Protein AF-A0A831K9L1-F1 (afdb_monomer_lite)

Structure (mmCIF, N/CA/C/O backbone):
data_AF-A0A831K9L1-F1
#
_entry.id   AF-A0A831K9L1-F1
#
loop_
_atom_site.group_PDB
_atom_site.id
_atom_site.type_symbol
_atom_site.label_atom_id
_atom_site.label_alt_id
_atom_site.label_comp_id
_atom_site.label_asym_id
_atom_site.label_entity_id
_atom_site.label_seq_id
_atom_site.pdbx_PDB_ins_code
_atom_site.Cartn_x
_atom_site.Cartn_y
_atom_site.Cartn_z
_atom_site.occupancy
_atom_site.B_iso_or_equiv
_atom_site.auth_seq_id
_atom_site.auth_comp_id
_atom_site.auth_asym_id
_atom_site.auth_atom_id
_atom_site.pdbx_PDB_model_num
ATOM 1 N N . MET A 1 1 ? 46.154 -6.814 -54.212 1.00 63.78 1 MET A N 1
ATOM 2 C CA . MET A 1 1 ? 44.771 -6.481 -54.622 1.00 63.78 1 MET A CA 1
ATOM 3 C C . MET A 1 1 ? 43.737 -7.331 -53.879 1.00 63.78 1 MET A C 1
ATOM 5 O O . MET A 1 1 ? 42.925 -6.757 -53.176 1.00 63.78 1 MET A O 1
ATOM 9 N N . VAL A 1 2 ? 43.820 -8.670 -53.921 1.00 60.53 2 VAL A N 1
ATOM 10 C CA . VAL A 1 2 ? 42.860 -9.594 -53.265 1.00 60.53 2 VAL A CA 1
ATOM 11 C C . VAL A 1 2 ? 42.753 -9.424 -51.738 1.00 60.53 2 VAL A C 1
ATOM 13 O O . VAL A 1 2 ? 41.649 -9.370 -51.211 1.00 60.53 2 VAL A O 1
ATOM 16 N N . LEU A 1 3 ? 43.874 -9.252 -51.026 1.00 66.88 3 LEU A N 1
ATOM 17 C CA . LEU A 1 3 ? 43.875 -9.026 -49.567 1.00 66.88 3 LEU A CA 1
ATOM 18 C C . LEU A 1 3 ? 43.180 -7.718 -49.149 1.00 66.88 3 LEU A C 1
ATOM 20 O O . LEU A 1 3 ? 42.588 -7.650 -48.077 1.00 66.88 3 LEU A O 1
ATOM 24 N N . LYS A 1 4 ? 43.228 -6.690 -50.005 1.00 64.75 4 LYS A N 1
ATOM 25 C CA . LYS A 1 4 ? 42.606 -5.388 -49.737 1.00 64.75 4 LYS A CA 1
ATOM 26 C C . LYS A 1 4 ? 41.083 -5.471 -49.885 1.00 64.75 4 LYS A C 1
ATOM 28 O O . LYS A 1 4 ? 40.369 -5.024 -49.001 1.00 64.75 4 LYS A O 1
ATOM 33 N N . LEU A 1 5 ? 40.617 -6.168 -50.925 1.00 68.31 5 LEU A N 1
ATOM 34 C CA . LEU A 1 5 ? 39.196 -6.454 -51.154 1.00 68.31 5 LEU A CA 1
ATOM 35 C C . LEU A 1 5 ? 38.582 -7.309 -50.032 1.00 68.31 5 LEU A C 1
ATOM 37 O O . LEU A 1 5 ? 37.472 -7.035 -49.591 1.00 68.31 5 LEU A O 1
ATOM 41 N N . PHE A 1 6 ? 39.312 -8.313 -49.529 1.00 69.25 6 PHE A N 1
ATOM 42 C CA . PHE A 1 6 ? 38.862 -9.119 -48.386 1.00 69.25 6 PHE A CA 1
ATOM 43 C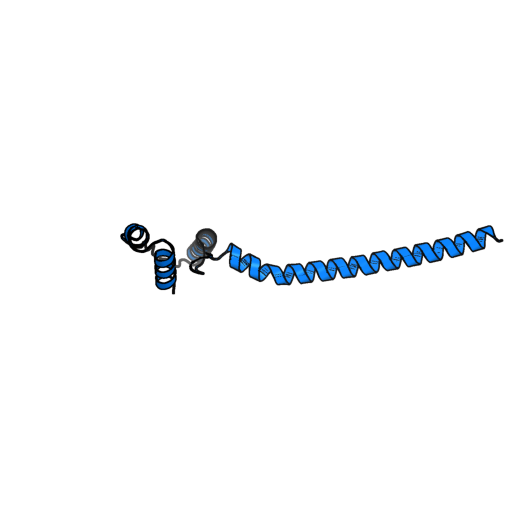 C . PHE A 1 6 ? 38.783 -8.302 -47.088 1.00 69.25 6 PHE A C 1
ATOM 45 O O . PHE A 1 6 ? 37.815 -8.434 -46.343 1.00 69.25 6 PHE A O 1
ATOM 52 N N . SER A 1 7 ? 39.772 -7.443 -46.821 1.00 72.50 7 SER A N 1
ATOM 53 C CA . SER A 1 7 ? 39.776 -6.564 -45.644 1.00 72.50 7 SER A CA 1
ATOM 54 C C . SER A 1 7 ? 38.634 -5.548 -45.685 1.00 72.50 7 SER A C 1
ATOM 56 O O . SER A 1 7 ? 37.991 -5.332 -44.663 1.00 72.50 7 SER A O 1
ATOM 58 N N . GLU A 1 8 ? 38.359 -4.949 -46.845 1.00 76.25 8 GLU A N 1
ATOM 59 C CA . GLU A 1 8 ? 37.259 -3.992 -47.035 1.00 76.25 8 GLU A CA 1
ATOM 60 C C . GLU A 1 8 ? 35.899 -4.681 -46.820 1.00 76.25 8 GLU A C 1
ATOM 62 O O . GLU A 1 8 ? 35.140 -4.262 -45.951 1.00 76.25 8 GLU A O 1
ATOM 67 N N . ALA A 1 9 ? 35.656 -5.835 -47.454 1.00 74.62 9 ALA A N 1
ATOM 68 C CA . ALA A 1 9 ? 34.416 -6.601 -47.269 1.00 74.62 9 ALA A CA 1
ATOM 69 C C . ALA A 1 9 ? 34.208 -7.106 -45.821 1.00 74.62 9 ALA A C 1
ATOM 71 O O . ALA A 1 9 ? 33.085 -7.153 -45.308 1.00 74.62 9 ALA A O 1
ATOM 72 N N . THR A 1 10 ? 35.291 -7.471 -45.127 1.00 79.44 10 THR A N 1
ATOM 73 C CA . THR A 1 10 ? 35.223 -7.872 -43.709 1.00 79.44 10 THR A CA 1
ATOM 74 C C . THR A 1 10 ? 34.925 -6.666 -42.813 1.00 79.44 10 THR A C 1
ATOM 76 O O . THR A 1 10 ? 34.155 -6.773 -41.865 1.00 79.44 10 THR A O 1
ATOM 79 N N . THR A 1 11 ? 35.477 -5.494 -43.132 1.00 82.56 11 THR A N 1
ATOM 80 C CA . THR A 1 11 ? 35.218 -4.255 -42.380 1.00 82.56 11 THR A CA 1
ATOM 81 C C . THR A 1 11 ? 33.770 -3.795 -42.555 1.00 82.56 11 THR A C 1
ATOM 83 O O . THR A 1 11 ? 33.127 -3.444 -41.570 1.00 82.56 11 THR A O 1
ATOM 86 N N . ASP A 1 12 ? 33.222 -3.886 -43.768 1.00 86.00 12 ASP A N 1
ATOM 87 C CA . ASP A 1 12 ? 31.831 -3.518 -44.058 1.00 86.00 12 ASP A CA 1
ATOM 88 C C . ASP A 1 12 ? 30.823 -4.422 -43.332 1.00 86.00 12 ASP A C 1
ATOM 90 O O . ASP A 1 12 ? 29.833 -3.949 -42.774 1.00 86.00 12 ASP A O 1
ATOM 94 N N . SER A 1 13 ? 31.092 -5.730 -43.277 1.00 85.94 13 SER A N 1
ATOM 95 C CA . SER A 1 13 ? 30.246 -6.686 -42.546 1.00 85.94 13 SER A CA 1
ATOM 96 C C . SER A 1 13 ? 30.338 -6.531 -41.021 1.00 85.94 13 SER A C 1
ATOM 98 O O . SER A 1 13 ? 29.322 -6.663 -40.330 1.00 85.94 13 SER A O 1
ATOM 100 N N . LEU A 1 14 ? 31.512 -6.184 -40.482 1.00 91.75 14 LEU A N 1
ATOM 101 C CA . LEU A 1 14 ? 31.681 -5.834 -39.066 1.00 91.75 14 LEU A CA 1
ATOM 102 C C . LEU A 1 14 ? 30.947 -4.538 -38.711 1.00 91.75 14 LEU A C 1
ATOM 104 O O . LEU A 1 14 ? 30.264 -4.480 -37.689 1.00 91.75 14 LEU A O 1
ATOM 108 N N . LEU A 1 15 ? 31.045 -3.525 -39.572 1.00 90.88 15 LEU A N 1
ATOM 109 C CA . LEU A 1 15 ? 30.371 -2.244 -39.397 1.00 90.88 15 LEU A CA 1
ATOM 110 C C . LEU A 1 15 ? 28.846 -2.419 -39.413 1.00 90.88 15 LEU A C 1
ATOM 112 O O . LEU A 1 15 ? 28.147 -1.898 -38.545 1.00 90.88 15 LEU A O 1
ATOM 116 N N . LEU A 1 16 ? 28.338 -3.216 -40.352 1.00 92.31 16 LEU A N 1
ATOM 117 C CA . LEU A 1 16 ? 26.925 -3.566 -40.429 1.00 92.31 16 LEU A CA 1
ATOM 118 C C . LEU A 1 16 ? 26.457 -4.301 -39.163 1.00 92.31 16 LEU A C 1
ATOM 120 O O . LEU A 1 16 ? 25.423 -3.954 -38.595 1.00 92.31 16 LEU A O 1
ATOM 124 N N . THR A 1 17 ? 27.240 -5.273 -38.685 1.00 92.06 17 THR A N 1
ATOM 125 C CA . THR A 1 17 ? 26.936 -6.016 -37.451 1.00 92.06 17 THR A CA 1
ATOM 126 C C . THR A 1 17 ? 26.892 -5.089 -36.236 1.00 92.06 17 THR A C 1
ATOM 128 O O . THR A 1 17 ? 25.947 -5.168 -35.455 1.00 92.06 17 THR A O 1
ATOM 131 N N . TYR A 1 18 ? 27.855 -4.172 -36.111 1.00 96.06 18 TYR A N 1
ATOM 132 C CA . TYR A 1 18 ? 27.898 -3.176 -35.039 1.00 96.06 18 TYR A CA 1
ATOM 133 C C . TYR A 1 18 ? 26.651 -2.282 -35.036 1.00 96.06 18 TYR A C 1
ATOM 135 O O . TYR A 1 18 ? 25.995 -2.134 -34.004 1.00 96.06 18 TYR A O 1
ATOM 143 N N . TYR A 1 19 ? 26.261 -1.748 -36.199 1.00 96.69 19 TYR A N 1
ATOM 144 C CA . TYR A 1 19 ? 25.045 -0.940 -36.311 1.00 96.69 19 TYR A CA 1
ATOM 145 C C . TYR A 1 19 ? 23.783 -1.725 -35.941 1.00 96.69 19 TYR A C 1
ATOM 147 O O . TYR A 1 19 ? 22.910 -1.186 -35.259 1.00 96.69 19 TYR A O 1
ATOM 155 N N . TYR A 1 20 ? 23.690 -3.001 -36.328 1.00 96.50 20 TYR A N 1
ATOM 156 C CA . TYR A 1 20 ? 22.570 -3.854 -35.931 1.00 96.50 20 TYR A CA 1
ATOM 157 C C . TYR A 1 20 ? 22.532 -4.107 -34.421 1.00 96.50 20 TYR A C 1
ATOM 159 O O . TYR A 1 20 ? 21.457 -4.020 -33.825 1.00 96.50 20 TYR A O 1
ATOM 167 N N . THR A 1 21 ? 23.671 -4.387 -33.781 1.00 95.44 21 THR A N 1
ATOM 168 C CA . THR A 1 21 ? 23.715 -4.613 -32.328 1.00 95.44 21 THR A CA 1
ATOM 169 C C . THR A 1 21 ? 23.391 -3.352 -31.536 1.00 95.44 21 THR A C 1
ATOM 171 O O . THR A 1 21 ? 22.638 -3.431 -30.567 1.00 95.44 21 THR A O 1
ATOM 174 N N . GLU A 1 22 ? 23.880 -2.187 -31.967 1.00 95.50 22 GLU A N 1
ATOM 175 C CA . GLU A 1 22 ? 23.555 -0.895 -31.351 1.00 95.50 22 GLU A CA 1
ATOM 176 C C . GLU A 1 22 ? 22.058 -0.599 -31.459 1.00 95.50 22 GLU A C 1
ATOM 178 O O . GLU A 1 22 ? 21.395 -0.275 -30.472 1.00 95.50 22 GLU A O 1
ATOM 183 N N . PHE A 1 23 ? 21.486 -0.801 -32.646 1.00 97.38 23 PHE A N 1
ATOM 184 C CA . PHE A 1 23 ? 20.066 -0.574 -32.880 1.00 97.38 23 PHE A CA 1
ATOM 185 C C . PHE A 1 23 ? 19.173 -1.491 -32.028 1.00 97.38 23 PHE A C 1
ATOM 187 O O . PHE A 1 23 ? 18.242 -1.020 -31.373 1.00 97.38 23 PHE A O 1
ATOM 194 N N . ILE A 1 24 ? 19.481 -2.792 -31.979 1.00 97.50 24 ILE A N 1
ATOM 195 C CA . ILE A 1 24 ? 18.756 -3.762 -31.141 1.00 97.50 24 ILE A CA 1
ATOM 196 C C . ILE A 1 24 ? 18.882 -3.404 -29.658 1.00 97.50 24 ILE A C 1
ATOM 198 O O . ILE A 1 24 ? 17.904 -3.500 -28.913 1.00 97.50 24 ILE A O 1
ATOM 202 N N . THR A 1 25 ? 20.066 -2.972 -29.226 1.00 96.69 25 THR A N 1
ATOM 203 C CA . THR A 1 25 ? 20.322 -2.580 -27.838 1.00 96.69 25 THR A CA 1
ATOM 204 C C . THR A 1 25 ? 19.480 -1.366 -27.453 1.00 96.69 25 THR A C 1
ATOM 206 O O . THR A 1 25 ? 18.793 -1.405 -26.433 1.00 96.69 25 THR A O 1
ATOM 209 N N . LEU A 1 26 ? 19.434 -0.330 -28.296 1.00 97.31 26 LEU A N 1
ATOM 210 C CA . LEU A 1 26 ? 18.607 0.860 -28.070 1.00 97.31 26 LEU A CA 1
ATOM 211 C C . LEU A 1 26 ? 17.116 0.523 -27.958 1.00 97.31 26 LEU A C 1
ATOM 213 O O . LEU A 1 26 ? 16.450 0.984 -27.028 1.00 97.31 26 LEU A O 1
ATOM 217 N N . ILE A 1 27 ? 16.598 -0.317 -28.861 1.00 97.69 27 ILE A N 1
ATOM 218 C CA . ILE A 1 27 ? 15.203 -0.776 -28.797 1.00 97.69 27 ILE A CA 1
ATOM 219 C C . ILE A 1 27 ? 14.954 -1.558 -27.508 1.00 97.69 27 ILE A C 1
ATOM 221 O O . ILE A 1 27 ? 13.952 -1.324 -26.835 1.00 97.69 27 ILE A O 1
ATOM 225 N N . SER A 1 28 ? 15.865 -2.461 -27.144 1.00 97.06 28 SER A N 1
ATOM 226 C CA . SER A 1 28 ? 15.732 -3.291 -25.944 1.00 97.06 28 SER A CA 1
ATOM 227 C C . SER A 1 28 ? 15.711 -2.443 -24.671 1.00 97.06 28 SER A C 1
ATOM 229 O O . SER A 1 28 ? 14.852 -2.659 -23.820 1.00 97.06 28 SER A O 1
ATOM 231 N N . PHE A 1 29 ? 16.588 -1.438 -24.555 1.00 97.00 29 PHE A N 1
ATOM 232 C CA . PHE A 1 29 ? 16.586 -0.496 -23.430 1.00 97.00 29 PHE A CA 1
ATOM 233 C C . PHE A 1 29 ? 15.311 0.350 -23.375 1.00 97.00 29 PHE A C 1
ATOM 235 O O . PHE A 1 29 ? 14.727 0.498 -22.301 1.00 97.00 29 PHE A O 1
ATOM 242 N N . GLY A 1 30 ? 14.852 0.876 -24.516 1.00 96.00 30 GLY A N 1
ATOM 243 C CA . GLY A 1 30 ? 13.613 1.652 -24.589 1.00 96.00 30 GLY A CA 1
ATOM 244 C C . GLY A 1 30 ? 12.383 0.828 -24.203 1.00 96.00 30 GLY A C 1
ATOM 245 O O . GLY A 1 30 ? 11.567 1.269 -23.392 1.00 96.00 30 GLY A O 1
ATOM 246 N N . LEU A 1 31 ? 12.283 -0.400 -24.720 1.00 96.00 31 LEU A N 1
ATOM 247 C CA . LEU A 1 31 ? 11.211 -1.332 -24.382 1.00 96.00 31 LEU A CA 1
ATOM 248 C C . LEU A 1 31 ? 11.261 -1.722 -22.901 1.00 96.00 31 LEU A C 1
ATOM 250 O O . LEU A 1 31 ? 10.230 -1.713 -22.235 1.00 96.00 31 LEU A O 1
ATOM 254 N N . PHE A 1 32 ? 12.447 -2.019 -22.369 1.00 94.62 32 PHE A N 1
ATOM 255 C CA . PHE A 1 32 ? 12.623 -2.353 -20.958 1.00 94.62 32 PHE A CA 1
ATOM 256 C C . PHE A 1 32 ? 12.198 -1.202 -20.038 1.00 94.62 32 PHE A C 1
ATOM 258 O O . PHE A 1 32 ? 11.444 -1.425 -19.093 1.00 94.62 32 PHE A O 1
ATOM 265 N N . GLY A 1 33 ? 12.610 0.032 -20.344 1.00 92.75 3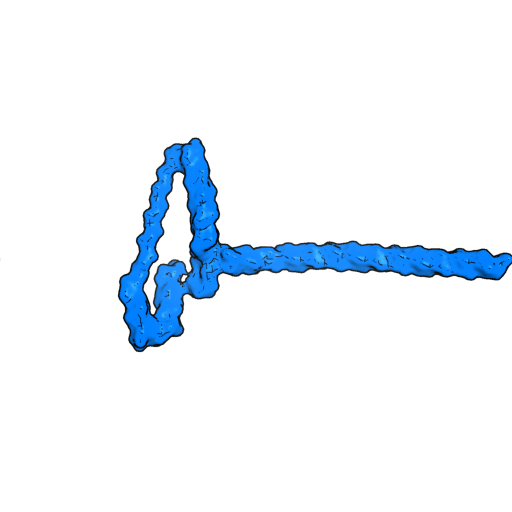3 GLY A N 1
ATOM 266 C CA . GLY A 1 33 ? 12.190 1.219 -19.597 1.00 92.75 33 GLY A CA 1
ATOM 267 C C . GLY A 1 33 ? 10.675 1.438 -19.640 1.00 92.75 33 GLY A C 1
ATOM 268 O O . GLY A 1 33 ? 10.063 1.696 -18.605 1.00 92.75 33 GLY A O 1
ATOM 269 N N . TYR A 1 34 ? 10.054 1.265 -20.810 1.00 92.88 34 TYR A N 1
ATOM 270 C CA . TYR A 1 34 ? 8.600 1.355 -20.964 1.00 92.88 34 TYR A CA 1
ATOM 271 C C . TYR A 1 34 ? 7.858 0.283 -20.149 1.00 92.88 34 TYR A C 1
ATOM 273 O O . TYR A 1 34 ? 6.921 0.601 -19.418 1.00 92.88 34 TYR A O 1
ATOM 281 N N . LEU A 1 35 ? 8.305 -0.976 -20.217 1.00 91.06 35 LEU A N 1
ATOM 282 C CA . LEU A 1 35 ? 7.718 -2.079 -19.452 1.00 91.06 35 LEU A CA 1
ATOM 283 C C . LEU A 1 35 ? 7.857 -1.863 -17.941 1.00 91.06 35 LEU A C 1
ATOM 285 O O . LEU A 1 35 ? 6.899 -2.081 -17.203 1.00 91.06 35 LEU A O 1
ATOM 289 N N . LEU A 1 36 ? 9.016 -1.391 -17.473 1.00 87.81 36 LEU A N 1
ATOM 290 C CA . LEU A 1 36 ? 9.207 -1.040 -16.066 1.00 87.81 36 LEU A CA 1
ATOM 291 C C . LEU A 1 36 ? 8.256 0.074 -15.617 1.00 87.81 36 LEU A C 1
ATOM 293 O O . LEU A 1 36 ? 7.650 -0.050 -14.554 1.00 87.81 36 LEU A O 1
ATOM 297 N N . GLY A 1 37 ? 8.077 1.112 -16.440 1.00 85.88 37 GLY A N 1
ATOM 298 C CA . GLY A 1 37 ? 7.152 2.215 -16.162 1.00 85.88 37 GLY A CA 1
ATOM 299 C C . GLY A 1 37 ? 5.688 1.775 -16.035 1.00 85.88 37 GLY A C 1
ATOM 300 O O . GLY A 1 37 ? 4.938 2.322 -15.230 1.00 85.88 37 GLY A O 1
ATOM 301 N N . LEU A 1 38 ? 5.275 0.736 -16.766 1.00 84.38 38 LEU A N 1
ATOM 302 C CA . LEU A 1 38 ? 3.941 0.145 -16.606 1.00 84.38 38 LEU A CA 1
ATOM 303 C C . LEU A 1 38 ? 3.792 -0.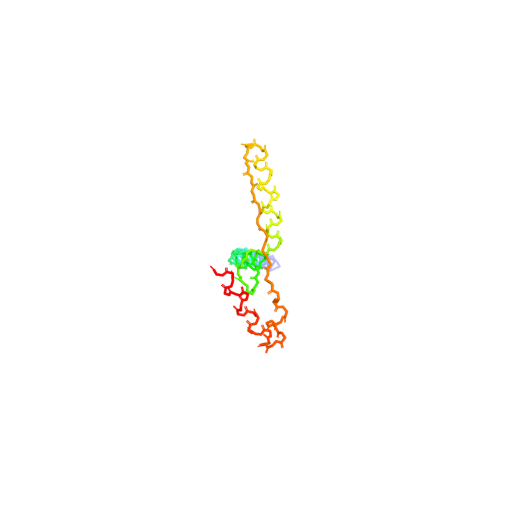647 -15.297 1.00 84.38 38 LEU A C 1
ATOM 305 O O . LEU A 1 38 ? 2.690 -0.773 -14.766 1.00 84.38 38 LEU A O 1
ATOM 309 N N . HIS A 1 39 ? 4.882 -1.200 -14.765 1.00 80.50 39 HIS A N 1
ATOM 310 C CA . HIS A 1 39 ? 4.848 -1.995 -13.538 1.00 80.50 39 HIS A CA 1
ATOM 311 C C . HIS A 1 39 ? 4.984 -1.162 -12.261 1.00 80.50 39 HIS A C 1
ATOM 313 O O . HIS A 1 39 ? 4.605 -1.650 -11.193 1.00 80.50 39 HIS A O 1
ATOM 319 N N . THR A 1 40 ? 5.453 0.085 -12.351 1.00 78.12 40 THR A N 1
ATOM 320 C CA . THR A 1 40 ? 5.605 0.972 -11.189 1.00 78.12 40 THR A CA 1
ATOM 321 C C . THR A 1 40 ? 4.291 1.237 -10.463 1.00 78.12 40 THR A C 1
ATOM 323 O O . THR A 1 40 ? 4.262 1.090 -9.248 1.00 78.12 40 THR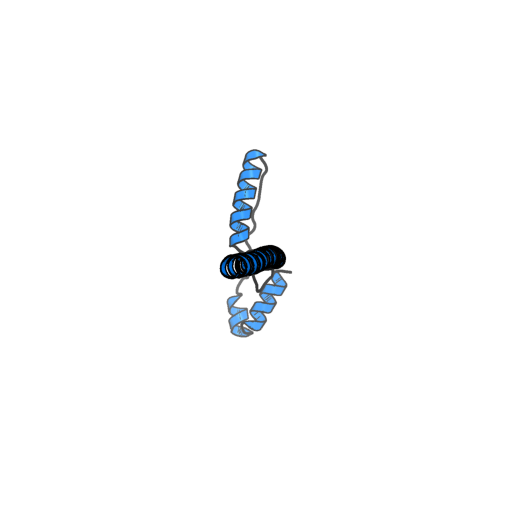 A O 1
ATOM 326 N N . GLU A 1 41 ? 3.179 1.491 -11.162 1.00 72.56 41 GLU A N 1
ATOM 327 C CA . GLU A 1 41 ? 1.888 1.769 -10.501 1.00 72.56 41 GLU A CA 1
ATOM 328 C C . GLU A 1 41 ? 1.412 0.599 -9.631 1.00 72.56 41 GLU A C 1
ATOM 330 O O . GLU A 1 41 ? 0.907 0.771 -8.521 1.00 72.56 41 GLU A O 1
ATOM 335 N N . LYS A 1 42 ? 1.602 -0.630 -10.120 1.00 73.44 42 LYS A N 1
ATOM 336 C CA . LYS A 1 42 ? 1.184 -1.835 -9.400 1.00 73.44 42 LYS A CA 1
ATOM 337 C C . LYS A 1 42 ? 2.099 -2.126 -8.214 1.00 73.44 42 LYS A C 1
ATOM 339 O O . LYS A 1 42 ? 1.625 -2.603 -7.184 1.00 73.44 42 LYS A O 1
ATOM 344 N N . ILE A 1 43 ? 3.392 -1.836 -8.359 1.00 76.75 43 ILE A N 1
ATOM 345 C CA . ILE A 1 43 ? 4.369 -1.943 -7.273 1.00 76.75 43 ILE A CA 1
ATOM 346 C C . ILE A 1 43 ? 4.059 -0.908 -6.194 1.00 76.75 43 ILE A C 1
ATOM 348 O O . ILE A 1 43 ? 3.998 -1.279 -5.028 1.00 76.75 43 ILE A O 1
ATOM 352 N N . GLU A 1 44 ? 3.790 0.343 -6.563 1.00 76.75 44 GLU A N 1
ATOM 353 C CA . GLU A 1 44 ? 3.401 1.395 -5.623 1.00 76.75 44 GLU A CA 1
ATOM 354 C C . GLU A 1 44 ? 2.111 1.033 -4.890 1.00 76.75 44 GLU A C 1
ATOM 356 O O . GLU A 1 44 ? 2.058 1.092 -3.662 1.00 76.75 44 GLU A O 1
ATOM 361 N N . PHE A 1 45 ? 1.090 0.562 -5.610 1.00 76.12 45 PHE A N 1
ATOM 362 C CA . PHE A 1 45 ? -0.150 0.116 -4.984 1.00 76.12 45 PHE A CA 1
ATOM 363 C C . PHE A 1 45 ? 0.103 -0.972 -3.929 1.00 76.12 45 PHE A C 1
ATOM 365 O O . PHE A 1 45 ? -0.368 -0.854 -2.801 1.00 76.12 45 PHE A O 1
ATOM 372 N N . LEU A 1 46 ? 0.883 -2.007 -4.259 1.00 79.00 46 LEU A N 1
ATOM 373 C CA . LEU A 1 46 ? 1.187 -3.110 -3.339 1.00 79.00 46 LEU A CA 1
ATOM 374 C C . LEU A 1 46 ? 2.149 -2.716 -2.208 1.00 79.00 46 LEU A C 1
ATOM 376 O O . LEU A 1 46 ? 2.082 -3.294 -1.126 1.00 79.00 46 LEU A O 1
ATOM 380 N N . ALA A 1 47 ? 3.039 -1.753 -2.442 1.00 87.00 47 ALA A N 1
ATOM 381 C CA . ALA A 1 47 ? 3.990 -1.267 -1.448 1.00 87.00 47 ALA A CA 1
ATOM 382 C C . ALA A 1 47 ? 3.326 -0.358 -0.407 1.00 87.00 47 ALA A C 1
ATOM 384 O O . ALA A 1 47 ? 3.760 -0.327 0.744 1.00 87.00 47 ALA A O 1
ATOM 385 N N . LEU A 1 48 ? 2.271 0.366 -0.792 1.00 92.50 48 LEU A N 1
ATOM 386 C CA . LEU A 1 48 ? 1.615 1.357 0.063 1.00 92.50 48 LEU A CA 1
ATOM 387 C C . LEU A 1 48 ? 0.330 0.849 0.721 1.00 92.50 48 LEU A C 1
ATOM 389 O O . LEU A 1 48 ? -0.144 1.463 1.679 1.00 92.50 48 LEU A O 1
ATOM 393 N N . ARG A 1 49 ? -0.252 -0.250 0.234 1.00 94.00 49 ARG A N 1
ATOM 394 C CA . ARG A 1 49 ? -1.557 -0.750 0.685 1.00 94.00 49 ARG A CA 1
ATOM 395 C C . ARG A 1 49 ? -1.435 -2.084 1.415 1.00 94.00 49 ARG A C 1
ATOM 397 O O . ARG A 1 49 ? -0.602 -2.922 1.083 1.00 94.00 49 ARG A O 1
ATOM 404 N N . ASP A 1 50 ? -2.272 -2.283 2.425 1.00 94.44 50 ASP A N 1
ATOM 405 C CA . ASP A 1 50 ? -2.463 -3.577 3.069 1.00 94.44 50 ASP A CA 1
ATOM 406 C C . ASP A 1 50 ? -3.219 -4.527 2.127 1.00 94.44 50 ASP A C 1
ATOM 408 O O . ASP A 1 50 ? -4.239 -4.166 1.540 1.00 94.44 50 ASP A O 1
ATOM 412 N N . LYS A 1 51 ? -2.718 -5.755 1.969 1.00 91.56 51 LYS A N 1
ATOM 413 C CA . LYS A 1 51 ? -3.242 -6.713 0.982 1.00 91.56 51 LYS A CA 1
ATOM 414 C C . LYS A 1 51 ? -4.633 -7.241 1.346 1.00 91.56 51 LYS A C 1
ATOM 416 O O . LYS A 1 51 ? -5.375 -7.641 0.450 1.00 91.56 51 LYS A O 1
ATOM 421 N N . LEU A 1 52 ? -4.961 -7.301 2.637 1.00 94.25 52 LEU A N 1
ATOM 422 C CA . LEU A 1 52 ? -6.231 -7.846 3.102 1.00 94.25 52 LEU A CA 1
ATOM 423 C C . LEU A 1 52 ? -7.354 -6.817 2.954 1.00 94.25 52 LEU A C 1
ATOM 425 O O . LEU A 1 52 ? -8.404 -7.144 2.410 1.00 94.25 52 LEU A O 1
ATOM 429 N N . THR A 1 53 ? -7.115 -5.596 3.426 1.00 94.81 53 THR A N 1
ATOM 430 C CA . THR A 1 53 ? -8.127 -4.535 3.549 1.00 94.81 53 THR A CA 1
ATOM 431 C C . THR A 1 53 ? -8.104 -3.524 2.405 1.00 94.81 53 THR A C 1
ATOM 433 O O . THR A 1 53 ? -9.085 -2.826 2.184 1.00 94.81 53 THR A O 1
ATOM 436 N N . GLY A 1 54 ? -6.990 -3.398 1.679 1.00 92.31 54 GLY A N 1
ATOM 437 C CA . GLY A 1 54 ? -6.811 -2.348 0.675 1.00 92.31 54 GLY A CA 1
ATOM 438 C C . GLY A 1 54 ? -6.651 -0.941 1.267 1.00 92.31 54 GLY A C 1
ATOM 439 O O . GLY A 1 54 ? -6.581 0.031 0.515 1.00 92.31 54 GLY A O 1
ATOM 440 N N . LEU A 1 55 ? -6.563 -0.787 2.591 1.0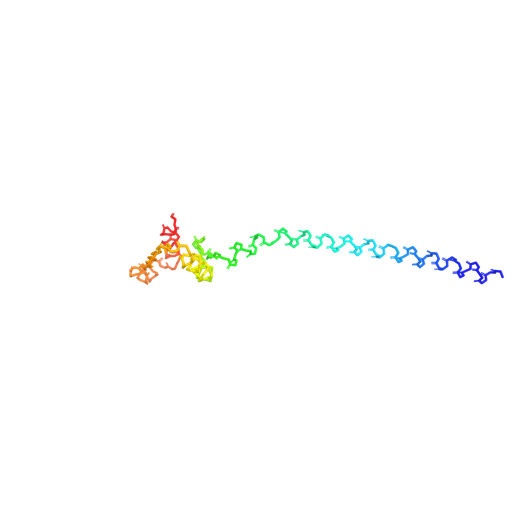0 94.50 55 LEU A N 1
ATOM 441 C CA . LEU A 1 55 ? -6.224 0.488 3.228 1.00 94.50 55 LEU A CA 1
ATOM 442 C C . LEU A 1 55 ? -4.737 0.797 3.070 1.00 94.50 55 LEU A C 1
ATOM 444 O O . LEU A 1 55 ? -3.941 -0.082 2.747 1.00 94.50 55 LEU A O 1
ATOM 448 N N . TYR A 1 56 ? -4.339 2.051 3.289 1.00 95.19 56 TYR A N 1
ATOM 449 C CA . TYR A 1 56 ? -2.916 2.367 3.383 1.00 95.19 56 TYR A CA 1
ATOM 450 C C . TYR A 1 56 ? -2.289 1.630 4.563 1.00 95.19 56 TYR A C 1
ATOM 452 O O . TYR A 1 56 ? -2.845 1.593 5.660 1.00 95.19 56 TYR A O 1
ATOM 460 N N . ASN A 1 57 ? -1.120 1.048 4.334 1.00 95.06 57 ASN A N 1
ATOM 461 C CA . ASN A 1 57 ? -0.414 0.323 5.370 1.00 95.06 57 ASN A CA 1
ATOM 462 C C . ASN A 1 57 ? 0.278 1.283 6.354 1.00 95.06 57 ASN A C 1
ATOM 464 O O . ASN A 1 57 ? 0.358 2.502 6.167 1.00 95.06 57 ASN A O 1
ATOM 468 N N . ARG A 1 58 ? 0.823 0.703 7.426 1.00 94.19 58 ARG A N 1
ATOM 469 C CA . ARG A 1 58 ? 1.531 1.451 8.470 1.00 94.19 58 ARG A CA 1
ATOM 470 C C . ARG A 1 58 ? 2.729 2.240 7.936 1.00 94.19 58 ARG A C 1
ATOM 472 O O . ARG A 1 58 ? 3.023 3.303 8.472 1.00 94.19 58 ARG A O 1
ATOM 479 N N . HIS A 1 59 ? 3.429 1.721 6.929 1.00 92.62 59 HIS A N 1
ATOM 480 C CA . HIS A 1 59 ? 4.601 2.385 6.364 1.00 92.62 59 HIS A CA 1
ATOM 481 C C . HIS A 1 59 ? 4.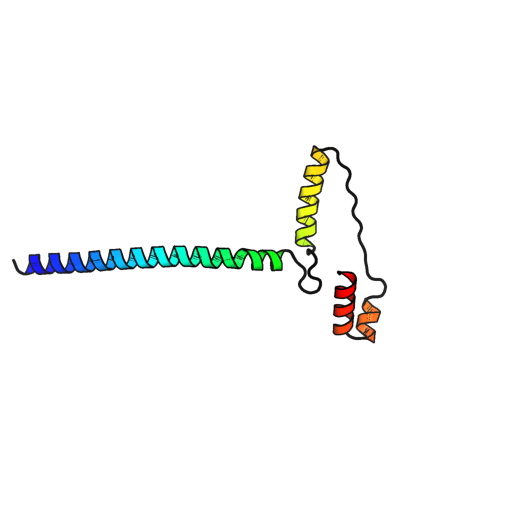203 3.701 5.690 1.00 92.62 59 HIS A C 1
ATOM 483 O O . HIS A 1 59 ? 4.714 4.748 6.082 1.00 92.62 59 HIS A O 1
ATOM 489 N N . TYR A 1 60 ? 3.198 3.665 4.811 1.00 94.69 60 TYR A N 1
ATOM 490 C CA . TYR A 1 60 ? 2.637 4.870 4.202 1.00 94.69 60 TYR A CA 1
ATOM 491 C C . TYR A 1 60 ? 2.134 5.868 5.253 1.00 94.69 60 TYR A C 1
ATOM 493 O O . TYR A 1 60 ? 2.404 7.063 5.153 1.00 94.69 60 TYR A O 1
ATOM 501 N N . LEU A 1 61 ? 1.419 5.393 6.284 1.00 94.94 61 LEU A N 1
ATOM 502 C CA . LEU A 1 61 ? 0.888 6.264 7.337 1.00 94.94 61 LEU A CA 1
ATOM 503 C C . LEU A 1 61 ? 1.995 7.068 8.033 1.00 94.94 61 LEU A C 1
ATOM 505 O O . LEU A 1 61 ? 1.813 8.260 8.271 1.00 94.94 61 LEU A O 1
ATOM 509 N N . ILE A 1 62 ? 3.123 6.434 8.364 1.00 94.75 62 ILE A N 1
ATOM 510 C CA . ILE A 1 62 ? 4.241 7.102 9.045 1.00 94.75 62 ILE A CA 1
ATOM 511 C C . ILE A 1 62 ? 4.826 8.201 8.156 1.00 94.75 62 ILE A C 1
ATOM 513 O O . ILE A 1 62 ? 4.913 9.348 8.593 1.00 94.75 62 ILE A O 1
ATOM 517 N N . GLU A 1 63 ? 5.150 7.882 6.903 1.00 94.31 63 GLU A N 1
ATOM 518 C CA . GLU A 1 63 ? 5.716 8.854 5.958 1.00 94.31 63 GLU A CA 1
ATOM 519 C C . GLU A 1 63 ? 4.764 10.030 5.716 1.00 94.31 63 GLU A C 1
ATOM 521 O O . GLU A 1 63 ? 5.153 11.203 5.735 1.00 94.31 63 GLU A O 1
ATOM 526 N N . TYR A 1 64 ? 3.477 9.726 5.549 1.00 94.25 64 TYR A N 1
ATOM 527 C CA . TYR A 1 64 ? 2.460 10.737 5.318 1.00 94.25 64 TYR A CA 1
ATOM 528 C C . TYR A 1 64 ? 2.249 11.640 6.540 1.00 94.25 64 TYR A C 1
ATOM 530 O O . TYR A 1 64 ? 2.091 12.854 6.388 1.00 94.25 64 TYR A O 1
ATOM 538 N N . LEU A 1 65 ? 2.288 11.086 7.757 1.00 94.88 65 LEU A N 1
ATOM 539 C CA . LEU A 1 65 ? 2.203 11.869 8.991 1.00 94.88 65 LEU A CA 1
ATOM 540 C C . LEU A 1 65 ? 3.405 12.803 9.155 1.00 94.88 65 LEU A C 1
ATOM 542 O O . LEU A 1 65 ? 3.211 13.965 9.510 1.00 94.88 65 LEU A O 1
ATOM 546 N N . GLU A 1 66 ? 4.625 12.346 8.870 1.00 94.19 66 GLU A N 1
ATOM 547 C CA . GLU A 1 66 ? 5.825 13.193 8.925 1.00 94.19 66 GLU A CA 1
ATOM 548 C C . GLU A 1 66 ? 5.719 14.381 7.964 1.00 94.19 66 GLU A C 1
ATOM 550 O O . GLU A 1 66 ? 5.932 15.538 8.356 1.00 94.19 66 GLU A O 1
ATOM 555 N N . TYR A 1 67 ? 5.301 14.110 6.726 1.00 94.06 67 TYR A N 1
ATOM 556 C CA . TYR A 1 67 ? 5.029 15.136 5.726 1.00 94.06 67 TYR A CA 1
ATOM 557 C C . TYR A 1 67 ? 3.946 16.122 6.192 1.00 94.06 67 TYR A C 1
ATOM 559 O O . TYR A 1 67 ? 4.150 17.344 6.169 1.00 94.06 67 TYR A O 1
ATOM 567 N N . LEU A 1 68 ? 2.803 15.607 6.658 1.00 94.44 68 LEU A N 1
ATOM 568 C CA . LEU A 1 68 ? 1.686 16.421 7.128 1.00 94.44 68 LEU A CA 1
ATOM 569 C C . LEU A 1 68 ? 2.090 17.308 8.303 1.00 94.44 68 LEU A C 1
ATOM 571 O O . LEU A 1 68 ? 1.784 18.499 8.289 1.00 94.44 68 LEU A O 1
ATOM 575 N N . LEU A 1 69 ? 2.784 16.771 9.303 1.00 94.00 69 LEU A N 1
ATOM 576 C CA . LEU A 1 69 ? 3.204 17.528 10.481 1.00 94.00 69 LEU A CA 1
ATOM 577 C C . LEU A 1 69 ? 4.202 18.632 10.113 1.00 94.00 69 LEU A C 1
ATOM 579 O O . LEU A 1 69 ? 4.100 19.747 10.630 1.00 94.00 69 LEU A O 1
ATOM 583 N N . ALA A 1 70 ? 5.127 18.374 9.183 1.00 93.50 70 ALA A N 1
ATOM 584 C CA . ALA A 1 70 ? 6.049 19.392 8.681 1.00 93.50 70 ALA A CA 1
ATOM 585 C C . ALA A 1 70 ? 5.314 20.536 7.954 1.00 93.50 70 ALA A C 1
ATOM 587 O O . ALA A 1 70 ? 5.593 21.714 8.206 1.00 93.50 70 ALA A O 1
ATOM 588 N N . GLN A 1 71 ? 4.342 20.196 7.102 1.00 94.12 71 GLN A N 1
ATOM 589 C CA . GLN A 1 71 ? 3.441 21.141 6.429 1.00 94.12 71 GLN A CA 1
ATOM 590 C C . GLN A 1 71 ? 2.627 21.972 7.436 1.00 94.12 71 GLN A C 1
ATOM 592 O O . GLN A 1 71 ? 2.621 23.205 7.392 1.00 94.12 71 GLN A O 1
ATOM 597 N N . HIS A 1 72 ? 1.971 21.312 8.390 1.00 94.31 72 HIS A N 1
ATOM 598 C CA . HIS A 1 72 ? 1.086 21.959 9.359 1.00 94.31 72 HIS A CA 1
ATOM 599 C C . HIS A 1 72 ? 1.858 22.865 10.320 1.00 94.31 72 HIS A C 1
ATOM 601 O O . HIS A 1 72 ? 1.387 23.963 10.619 1.00 94.31 72 HIS A O 1
ATOM 607 N N . ARG A 1 73 ? 3.081 22.477 10.715 1.00 91.19 73 ARG A N 1
ATOM 608 C CA . ARG A 1 73 ? 3.997 23.325 11.495 1.00 91.19 73 ARG A CA 1
ATOM 609 C C . ARG A 1 73 ? 4.328 24.625 10.763 1.00 91.19 73 ARG A C 1
ATOM 611 O O . ARG A 1 73 ? 4.329 25.685 11.382 1.00 91.19 73 ARG A O 1
ATOM 618 N N . ARG A 1 74 ? 4.570 24.560 9.449 1.00 92.62 74 ARG A N 1
ATOM 619 C CA . ARG A 1 74 ? 4.874 25.737 8.617 1.00 92.62 74 ARG A CA 1
ATOM 620 C C . ARG A 1 74 ? 3.674 26.671 8.471 1.00 92.62 74 ARG A C 1
ATOM 622 O O . ARG A 1 74 ? 3.832 27.885 8.539 1.00 92.62 74 ARG A O 1
ATOM 629 N N . HIS A 1 75 ? 2.480 26.109 8.308 1.00 93.12 75 HIS A N 1
ATOM 630 C CA . HIS A 1 75 ? 1.252 26.867 8.055 1.00 93.12 75 HIS A CA 1
ATOM 631 C C . HIS A 1 75 ? 0.394 27.113 9.307 1.00 93.12 75 HIS A C 1
ATOM 633 O O . HIS A 1 75 ? -0.733 27.587 9.185 1.00 93.12 75 HIS A O 1
ATOM 639 N N . LYS A 1 76 ? 0.913 26.800 10.505 1.00 90.25 76 LYS A N 1
ATOM 640 C CA . LYS A 1 76 ? 0.213 26.898 11.801 1.00 90.25 76 LYS A CA 1
ATOM 641 C C . LYS A 1 76 ? -1.179 26.247 11.797 1.00 90.25 76 LYS A C 1
ATOM 643 O O . LYS A 1 76 ? -2.115 26.749 12.417 1.00 90.25 76 LYS A O 1
ATOM 648 N N . LYS A 1 77 ? -1.319 25.123 11.095 1.00 93.62 77 LYS A N 1
ATOM 649 C CA . LYS A 1 77 ? -2.561 24.345 11.057 1.00 93.62 77 LYS A CA 1
ATOM 650 C C . LYS A 1 77 ? -2.573 23.307 12.182 1.00 93.62 77 LYS A C 1
ATOM 652 O O . LYS A 1 77 ? -1.522 22.833 12.605 1.00 93.62 77 LYS A O 1
ATOM 657 N N . ARG A 1 78 ? -3.767 22.953 12.662 1.00 90.38 78 ARG A N 1
ATOM 658 C CA . ARG A 1 78 ? -3.972 21.881 13.650 1.00 90.38 78 ARG A CA 1
ATOM 659 C C . ARG A 1 78 ? -4.284 20.569 12.934 1.00 90.38 78 ARG A C 1
ATOM 661 O O . ARG A 1 78 ? -4.935 20.588 11.893 1.00 90.38 78 ARG A O 1
ATOM 668 N N . SER A 1 79 ? -3.848 19.459 13.516 1.00 89.88 79 SER A N 1
ATOM 669 C CA . SER A 1 79 ? -4.134 18.101 13.044 1.00 89.88 79 SER A CA 1
ATOM 670 C C . SER A 1 79 ? -4.645 17.256 14.208 1.00 89.88 79 SER A C 1
ATOM 672 O O . SER A 1 79 ? -4.322 17.528 15.366 1.00 89.88 79 SER A O 1
ATOM 674 N N . SER A 1 80 ? -5.426 16.227 13.900 1.00 92.44 80 SER A N 1
ATOM 675 C CA . SER A 1 80 ? -5.899 15.232 14.862 1.00 92.44 80 SER A CA 1
ATOM 676 C C . SER A 1 80 ? -5.729 13.842 14.259 1.00 92.44 80 SER A C 1
ATOM 678 O O . SER A 1 80 ? -5.776 13.692 13.040 1.00 92.44 80 SER A O 1
ATOM 680 N N . LEU A 1 81 ? -5.511 12.845 15.112 1.00 93.56 81 LEU A N 1
ATOM 681 C CA . LEU A 1 81 ? -5.357 11.445 14.731 1.00 93.56 81 LEU A CA 1
ATOM 682 C C . LEU A 1 81 ? -6.310 10.609 15.583 1.00 93.56 81 LEU A C 1
ATOM 684 O O . LEU A 1 81 ? -6.405 10.830 16.790 1.00 93.56 81 LEU A O 1
ATOM 688 N N . ILE A 1 82 ? -6.993 9.660 14.950 1.00 95.00 82 ILE A N 1
ATOM 689 C CA . ILE A 1 82 ? -7.842 8.675 15.617 1.00 95.00 82 ILE A CA 1
ATOM 690 C C . ILE A 1 82 ? -7.230 7.304 15.353 1.00 95.00 82 ILE A C 1
ATOM 692 O O . ILE A 1 82 ? -6.868 6.994 14.220 1.00 95.00 82 ILE A O 1
ATOM 696 N N . MET A 1 83 ? -7.108 6.505 16.408 1.00 94.12 83 MET A N 1
ATOM 697 C CA . MET A 1 83 ? -6.666 5.119 16.337 1.00 94.12 83 MET A CA 1
ATOM 698 C C . MET A 1 83 ? -7.805 4.242 16.847 1.00 94.12 83 MET A C 1
ATOM 700 O O . MET A 1 83 ? -8.362 4.518 17.908 1.00 94.12 83 MET A O 1
ATOM 704 N N . ILE A 1 84 ? -8.168 3.236 16.061 1.00 93.88 84 ILE A N 1
ATOM 705 C CA . ILE A 1 84 ? -9.293 2.336 16.318 1.00 93.88 84 ILE A CA 1
ATOM 706 C C . ILE A 1 84 ? -8.731 0.918 16.394 1.00 93.88 84 ILE A C 1
ATOM 708 O O . ILE A 1 84 ? -7.847 0.572 15.610 1.00 93.88 84 ILE A O 1
ATOM 712 N N . ASP A 1 85 ? -9.239 0.124 17.332 1.00 94.31 85 ASP A N 1
ATOM 713 C CA . ASP A 1 85 ? -8.955 -1.305 17.455 1.00 94.31 85 ASP A CA 1
ATOM 714 C C . ASP A 1 85 ? -10.272 -2.089 17.504 1.00 94.31 85 ASP A C 1
ATOM 716 O O . ASP A 1 85 ? -11.302 -1.555 17.925 1.00 94.31 85 ASP A O 1
ATOM 720 N N . LEU A 1 86 ? -10.253 -3.340 17.041 1.00 94.50 86 LEU A N 1
ATOM 721 C CA . LEU A 1 86 ? -11.428 -4.208 17.065 1.00 94.50 86 LEU A CA 1
ATOM 722 C C . LEU A 1 86 ? -11.452 -5.037 18.347 1.00 94.50 86 LEU A C 1
ATOM 724 O O . LEU A 1 86 ? -10.749 -6.044 18.482 1.00 94.50 86 LEU A O 1
ATOM 728 N N . ASP A 1 87 ? -12.329 -4.641 19.266 1.00 94.81 87 ASP A N 1
ATOM 729 C CA . ASP A 1 87 ? -12.505 -5.333 20.535 1.00 94.81 87 ASP A CA 1
ATOM 730 C C . ASP A 1 87 ? -12.828 -6.817 20.334 1.00 94.81 87 ASP A C 1
ATOM 732 O O . ASP A 1 87 ? -13.671 -7.213 19.527 1.00 94.81 87 ASP A O 1
ATOM 736 N N . HIS A 1 88 ? -12.156 -7.665 21.115 1.00 94.19 88 HIS A N 1
ATOM 737 C CA . HIS A 1 88 ? -12.363 -9.113 21.116 1.00 94.19 88 HIS A CA 1
ATOM 738 C C . HIS A 1 88 ? -12.198 -9.807 19.750 1.00 94.19 88 HIS A C 1
ATOM 740 O O . HIS A 1 88 ? -12.651 -10.944 19.595 1.00 94.19 88 HIS A O 1
ATOM 746 N N . PHE A 1 89 ? -11.494 -9.206 18.788 1.00 96.38 89 PHE A N 1
ATOM 747 C CA . PHE A 1 89 ? -11.322 -9.777 17.448 1.00 96.38 89 PHE A CA 1
ATOM 748 C C . PHE A 1 89 ? -10.718 -11.195 17.451 1.00 96.38 89 PHE A C 1
ATOM 750 O O . PHE A 1 89 ? -11.101 -12.053 16.657 1.00 96.38 89 PHE A O 1
ATOM 757 N N . LYS A 1 90 ? -9.851 -11.509 18.425 1.00 95.25 90 LYS A N 1
ATOM 758 C CA . LYS A 1 90 ? -9.336 -12.873 18.626 1.00 95.25 90 LYS A CA 1
ATOM 759 C C . LYS A 1 90 ? -10.456 -13.904 18.822 1.00 95.25 90 LYS A C 1
ATOM 761 O O . LYS A 1 90 ? -10.374 -14.984 18.254 1.00 95.25 90 LYS A O 1
ATOM 766 N N . ARG A 1 91 ? -11.527 -13.568 19.554 1.00 96.50 91 ARG A N 1
ATOM 767 C CA . ARG A 1 91 ? -12.676 -14.472 19.737 1.00 96.50 91 ARG A CA 1
ATOM 768 C C . ARG A 1 91 ? -13.363 -14.755 18.405 1.00 96.50 91 ARG A C 1
ATOM 770 O O . ARG A 1 91 ? -13.753 -15.889 18.172 1.00 96.50 91 ARG A O 1
ATOM 777 N N . VAL A 1 92 ? -13.477 -13.766 17.520 1.00 95.50 92 VAL A N 1
ATOM 778 C CA . VAL A 1 92 ? -14.041 -13.979 16.177 1.00 95.50 92 VAL A CA 1
ATOM 779 C C . VAL A 1 92 ? -13.211 -15.011 15.411 1.00 95.50 92 VAL A C 1
ATOM 781 O O . VAL A 1 92 ? -13.773 -15.973 14.893 1.00 95.50 92 VAL A O 1
ATOM 784 N N . ASN A 1 93 ? -11.882 -14.871 15.424 1.00 97.00 93 ASN A N 1
ATOM 785 C CA . ASN A 1 93 ? -10.983 -15.852 14.811 1.00 97.00 93 ASN A CA 1
ATOM 786 C C . ASN A 1 93 ? -11.109 -17.242 15.443 1.00 97.00 93 ASN A C 1
ATOM 788 O O . ASN A 1 93 ? -11.178 -18.233 14.723 1.00 97.00 93 ASN A O 1
ATOM 792 N N . ASP A 1 94 ? -11.156 -17.316 16.773 1.00 97.44 94 ASP A N 1
ATOM 793 C CA . ASP A 1 94 ? -11.179 -18.586 17.499 1.00 97.44 94 ASP A CA 1
ATOM 794 C C . ASP A 1 94 ? -12.519 -19.337 17.309 1.00 97.44 94 ASP A C 1
ATOM 796 O O . ASP A 1 94 ? -12.524 -20.563 17.229 1.00 97.44 94 ASP A O 1
ATOM 800 N N . PHE A 1 95 ? -13.655 -18.627 17.204 1.00 97.19 95 PHE A N 1
ATOM 801 C CA . PHE A 1 95 ? -14.988 -19.233 17.034 1.00 97.19 95 PHE A CA 1
ATOM 802 C C . PHE A 1 95 ? -15.374 -19.501 15.575 1.00 97.19 95 PHE A C 1
ATOM 804 O O . PHE A 1 95 ? -16.029 -20.505 15.298 1.00 97.19 95 PHE A O 1
ATOM 811 N N . TYR A 1 96 ? -15.008 -18.610 14.652 1.00 96.19 96 TYR A N 1
ATOM 812 C CA . TYR A 1 96 ? -15.469 -18.657 13.257 1.00 96.19 96 TYR A CA 1
ATOM 813 C C . TYR A 1 96 ? -14.351 -18.958 12.251 1.00 96.19 96 TYR A C 1
ATOM 815 O O . TYR A 1 96 ? -14.616 -19.144 11.063 1.00 96.19 96 TYR A O 1
ATOM 823 N N . GLY A 1 97 ? -13.105 -19.039 12.717 1.00 96.50 97 GLY A N 1
ATOM 824 C CA . GLY A 1 97 ? -11.930 -19.249 11.884 1.00 96.50 97 GLY A CA 1
ATOM 825 C C . GLY A 1 97 ? -11.426 -17.969 11.213 1.00 96.50 97 GLY A C 1
ATOM 826 O O . GLY A 1 97 ? -12.146 -16.985 11.031 1.00 96.50 97 GLY A O 1
ATOM 827 N N . HIS A 1 98 ? -10.160 -18.008 10.794 1.00 96.25 98 HIS A N 1
ATOM 828 C CA . HIS A 1 98 ? -9.461 -16.861 10.204 1.00 96.25 98 HIS A CA 1
ATOM 829 C C . HIS A 1 98 ? -10.124 -16.310 8.939 1.00 96.25 98 HIS A C 1
ATOM 831 O O . HIS A 1 98 ? -10.106 -15.107 8.728 1.00 96.25 98 HIS A O 1
ATOM 837 N N . VAL A 1 99 ? -10.764 -17.152 8.123 1.00 97.12 99 VAL A N 1
ATOM 838 C CA . VAL A 1 99 ? -11.443 -16.695 6.897 1.00 97.12 99 VAL A CA 1
ATOM 839 C C . VAL A 1 99 ? -12.585 -15.725 7.216 1.00 97.12 99 VAL A C 1
ATOM 841 O O . VAL A 1 99 ? -12.775 -14.743 6.502 1.00 97.12 99 VAL A O 1
ATOM 844 N N . ILE A 1 100 ? -13.335 -15.977 8.293 1.00 96.69 100 ILE A N 1
ATOM 845 C CA . ILE A 1 100 ? -14.413 -15.085 8.737 1.00 96.69 100 ILE A CA 1
ATOM 846 C C . ILE A 1 100 ? -13.839 -13.842 9.419 1.00 96.69 100 ILE A C 1
ATOM 848 O O . ILE A 1 100 ? -14.341 -12.743 9.198 1.00 96.69 100 ILE A O 1
ATOM 852 N N . GLY A 1 101 ? -12.755 -13.986 10.185 1.00 96.88 101 GLY A N 1
ATOM 853 C CA . GLY A 1 101 ? -12.021 -12.836 10.718 1.00 96.88 101 GLY A CA 1
ATOM 854 C C . GLY A 1 101 ? -11.533 -11.888 9.620 1.00 96.88 101 GLY A C 1
ATOM 855 O O . GLY A 1 101 ? -11.741 -10.681 9.708 1.00 96.88 101 GLY A O 1
ATOM 856 N N . ASP A 1 102 ? -10.968 -12.431 8.545 1.00 97.50 102 ASP A N 1
ATOM 857 C CA . ASP A 1 102 ? -10.520 -11.678 7.373 1.00 97.50 102 ASP A CA 1
ATOM 858 C C . ASP A 1 102 ? -11.676 -10.932 6.692 1.00 97.50 102 ASP A C 1
ATOM 860 O O . ASP A 1 102 ? -11.516 -9.787 6.270 1.00 97.50 102 ASP A O 1
ATOM 864 N N . GLN A 1 103 ? -12.857 -11.553 6.597 1.00 96.38 103 GLN A N 1
ATOM 865 C CA . GLN A 1 103 ? -14.060 -10.893 6.077 1.00 96.38 103 GLN A CA 1
ATOM 866 C C . GLN A 1 103 ? -14.531 -9.763 6.993 1.00 96.38 103 GLN A C 1
ATOM 868 O O . GLN A 1 103 ? -14.881 -8.695 6.500 1.00 96.38 103 GLN A O 1
ATOM 873 N N . ALA A 1 104 ? -14.500 -9.966 8.311 1.00 95.31 104 ALA A N 1
ATOM 874 C CA . ALA A 1 104 ? -14.839 -8.924 9.272 1.00 95.31 104 ALA A CA 1
ATOM 875 C C . ALA A 1 104 ? -13.865 -7.735 9.189 1.00 95.31 104 ALA A C 1
ATOM 877 O O . ALA A 1 104 ? -14.310 -6.591 9.196 1.00 95.31 104 ALA A O 1
ATOM 878 N N . LEU A 1 105 ? -12.558 -7.984 9.035 1.00 96.12 105 LEU A N 1
ATOM 879 C CA . LEU A 1 105 ? -11.564 -6.923 8.822 1.00 96.12 105 LEU A CA 1
ATOM 880 C C . LEU A 1 105 ? -11.814 -6.144 7.531 1.00 96.12 105 LEU A C 1
ATOM 882 O O . LEU A 1 105 ? -11.719 -4.921 7.539 1.00 96.12 105 LEU A O 1
ATOM 886 N N . LYS A 1 106 ? -12.155 -6.833 6.436 1.00 96.31 106 LYS A N 1
ATOM 887 C CA . LYS A 1 106 ? -12.531 -6.176 5.176 1.00 96.31 106 LYS A CA 1
ATOM 888 C C . LYS A 1 106 ? -13.776 -5.310 5.340 1.00 96.31 106 LYS A C 1
ATOM 890 O O . LYS A 1 106 ? -13.748 -4.161 4.936 1.00 96.31 106 LYS A O 1
ATOM 895 N N . ALA A 1 107 ? -14.816 -5.829 5.989 1.00 95.12 107 ALA A N 1
ATOM 896 C CA . ALA A 1 107 ? -16.066 -5.101 6.198 1.00 95.12 107 ALA A CA 1
ATOM 897 C C . ALA A 1 107 ? -15.900 -3.851 7.079 1.00 95.12 107 ALA A C 1
ATOM 899 O O . ALA A 1 107 ? -16.617 -2.878 6.902 1.00 95.12 107 ALA A O 1
ATOM 900 N N . VAL A 1 108 ? -14.963 -3.867 8.032 1.00 94.94 108 VAL A N 1
ATOM 901 C CA . VAL A 1 108 ? -14.629 -2.690 8.856 1.00 94.94 108 VAL A CA 1
ATOM 902 C C . VAL A 1 108 ? -13.825 -1.647 8.072 1.00 94.94 108 VAL A C 1
ATOM 904 O O . VAL A 1 108 ? -13.839 -0.470 8.424 1.00 94.94 108 VAL A O 1
ATOM 907 N N . ALA A 1 109 ? -13.084 -2.081 7.053 1.00 93.88 109 ALA A N 1
ATOM 908 C CA . ALA A 1 109 ? -12.216 -1.232 6.246 1.00 93.88 109 ALA A CA 1
ATOM 909 C C . ALA A 1 109 ? -12.922 -0.547 5.059 1.00 93.88 109 ALA A C 1
ATOM 911 O O . ALA A 1 109 ? -12.329 0.357 4.467 1.00 93.88 109 ALA A O 1
ATOM 912 N N . GLU A 1 110 ? -14.133 -0.987 4.707 1.00 89.75 110 GLU A N 1
ATOM 913 C CA . GLU A 1 110 ? -15.017 -0.374 3.700 1.00 89.75 110 GLU A CA 1
ATOM 914 C C . GLU A 1 110 ? -15.721 0.884 4.233 1.00 89.75 110 GLU A C 1
ATOM 916 O O . GLU A 1 110 ? -15.807 1.864 3.454 1.00 89.75 110 GLU A O 1
#

Sequence (110 aa):
MVLKLFSEATTDSLLLTYYYTEFITLISFGLFGYLLGLHTEKIEFLALRDKLTGLYNRHYLIEYLEYLLAQHRRHKKRSSLIMIDLDHFKRVNDFYGHVIGDQALKAVAE

pLDDT: mean 90.46, std 8.63, range [60.53, 97.69]

Foldseek 3Di:
DVVVVVVVVVVVVVVVVVVVVVVVVVVVVVVVVVVVVVCVVVVVQVVQADPLQSHGDPVNVVVVVVVVVVVCVVVVHDDDDDDDDDPPLVVVCVPVNVVRSSVVSNVVSD

Radius of gyration: 29.58 Å; chains: 1; bounding box: 61×46×76 Å

Secondary structure (DSSP, 8-state):
-HHHHHHHHHHHHHHHHHHHHHHHHHHHHHHHHHHHHHHHHHHHHHHHB-TTT-SBPHHHHHHHHHHHHHHHHHHT----------TTHHHHHHHH-HHHHHHHHHHHH-